Protein AF-A0A525C7F1-F1 (afdb_monomer_lite)

Foldseek 3Di:
DPPLVLLCVLCVVDQLLVLLVVLVDDPVCSVVSSVLCVVLSVDPLSCLLVCDDDPVDHSLRSSVSSCVSSVPDCVPVVVVNVVSVVVSVCVVPDDFDWDFDDPVDDDDPDDPVVVVVCRVVRTHTQDQDPDVDDRDRDDDD

Structure (mmCIF, N/CA/C/O backbone):
data_AF-A0A525C7F1-F1
#
_entry.id   AF-A0A525C7F1-F1
#
loop_
_atom_site.group_PDB
_atom_site.id
_atom_site.type_symbol
_atom_site.label_atom_id
_atom_site.label_alt_id
_atom_site.label_comp_id
_atom_site.label_asym_id
_atom_site.label_entity_id
_atom_site.label_seq_id
_atom_site.pdbx_PDB_ins_code
_atom_site.Cartn_x
_atom_site.Cartn_y
_atom_site.Cartn_z
_atom_site.occupancy
_atom_site.B_iso_or_equiv
_atom_site.auth_seq_id
_atom_site.auth_comp_id
_atom_site.auth_asym_id
_atom_site.auth_atom_id
_atom_site.pdbx_PDB_model_num
ATOM 1 N N . MET A 1 1 ? 6.050 -11.111 16.959 1.00 49.12 1 MET A N 1
ATOM 2 C CA . MET A 1 1 ? 4.740 -11.299 16.299 1.00 49.12 1 MET A CA 1
ATOM 3 C C . MET A 1 1 ? 4.661 -10.332 15.144 1.0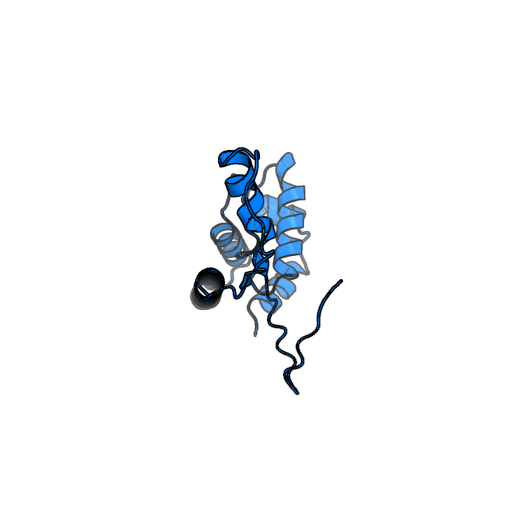0 49.12 1 MET A C 1
ATOM 5 O O . MET A 1 1 ? 5.145 -9.213 15.291 1.00 49.12 1 MET A O 1
ATOM 9 N N . LYS A 1 2 ? 4.109 -10.751 14.005 1.00 71.81 2 LYS A N 1
ATOM 10 C CA . LYS A 1 2 ? 3.871 -9.822 12.896 1.00 71.81 2 LYS A CA 1
ATOM 11 C C . LYS A 1 2 ? 2.671 -8.942 13.259 1.00 71.81 2 LYS A C 1
ATOM 13 O O . LYS A 1 2 ? 1.683 -9.438 13.790 1.00 71.81 2 LYS A O 1
ATOM 18 N N . LEU A 1 3 ? 2.747 -7.639 12.978 1.00 76.00 3 LEU A N 1
ATOM 19 C CA . LEU A 1 3 ? 1.672 -6.672 13.259 1.00 76.00 3 LEU A CA 1
ATOM 20 C C . LEU A 1 3 ? 0.316 -7.126 12.677 1.00 76.00 3 LEU A C 1
ATOM 22 O O . LEU A 1 3 ? -0.726 -6.909 13.286 1.00 76.00 3 LEU A O 1
ATOM 26 N N . GLN A 1 4 ? 0.336 -7.825 11.539 1.00 78.00 4 GLN A N 1
ATOM 27 C CA . GLN A 1 4 ? -0.845 -8.424 10.911 1.00 78.00 4 GLN A CA 1
ATOM 28 C C . GLN A 1 4 ? -1.562 -9.436 11.812 1.00 78.00 4 GLN A C 1
ATOM 30 O O . GLN A 1 4 ? -2.777 -9.363 11.943 1.00 78.00 4 GLN A O 1
ATOM 35 N N . GLU A 1 5 ? -0.829 -10.330 12.480 1.00 78.00 5 GLU A N 1
ATOM 36 C CA . GLU A 1 5 ? -1.405 -11.360 13.360 1.00 78.00 5 GLU A CA 1
ATOM 37 C C . GLU A 1 5 ? -2.109 -10.715 14.562 1.00 78.00 5 GLU A C 1
ATOM 39 O O . GLU A 1 5 ? -3.188 -11.137 14.974 1.00 78.00 5 GLU A O 1
ATOM 44 N N . GLN A 1 6 ? -1.523 -9.644 15.112 1.00 77.38 6 GLN A N 1
ATOM 45 C CA . GLN A 1 6 ? -2.136 -8.879 16.201 1.00 77.38 6 GLN A CA 1
ATOM 46 C C . GLN A 1 6 ? -3.422 -8.175 15.750 1.00 77.38 6 GLN A C 1
ATOM 48 O O . GLN A 1 6 ? -4.397 -8.127 16.504 1.00 77.38 6 GLN A O 1
ATOM 53 N N . ILE A 1 7 ? -3.427 -7.624 14.533 1.00 81.12 7 ILE A N 1
ATOM 54 C CA . ILE A 1 7 ? -4.617 -7.012 13.941 1.00 81.12 7 ILE A CA 1
ATOM 55 C C . ILE A 1 7 ? -5.684 -8.093 13.725 1.00 81.12 7 ILE A C 1
ATOM 57 O O . ILE A 1 7 ? -6.821 -7.901 14.138 1.00 81.12 7 ILE A O 1
ATOM 61 N N . GLU A 1 8 ? -5.327 -9.251 13.170 1.00 82.06 8 GLU A N 1
ATOM 62 C CA . GLU A 1 8 ? -6.263 -10.346 12.887 1.00 82.06 8 GLU A CA 1
ATOM 63 C C . GLU A 1 8 ? -6.950 -10.861 14.152 1.00 82.06 8 GLU A C 1
ATOM 65 O O . GLU A 1 8 ? -8.178 -10.947 14.202 1.00 82.06 8 GLU A O 1
ATOM 70 N N . LEU A 1 9 ? -6.172 -11.100 15.211 1.00 80.38 9 LEU A N 1
ATOM 71 C CA . LEU A 1 9 ? -6.688 -11.534 16.510 1.00 80.38 9 LEU A CA 1
ATOM 72 C C . LEU A 1 9 ? -7.673 -10.524 17.109 1.00 80.38 9 LEU A C 1
ATOM 74 O O . LEU A 1 9 ? -8.694 -10.913 17.672 1.00 80.38 9 LEU A O 1
ATOM 78 N N . LYS A 1 10 ? -7.398 -9.222 16.975 1.00 78.25 10 LYS A N 1
ATOM 79 C CA . LYS A 1 10 ? -8.294 -8.174 17.486 1.00 78.25 10 LYS A CA 1
ATOM 80 C C . LYS A 1 10 ? -9.527 -7.960 16.602 1.00 78.25 10 LYS A C 1
ATOM 82 O O . LYS A 1 10 ? -10.578 -7.576 17.113 1.00 78.25 10 LYS A O 1
ATOM 87 N N . LEU A 1 11 ? -9.425 -8.230 15.300 1.00 80.75 11 LEU A N 1
ATOM 88 C CA . LEU A 1 11 ? -10.536 -8.148 14.348 1.00 80.75 11 LEU A CA 1
ATOM 89 C C . LEU A 1 11 ? -11.477 -9.361 14.415 1.00 80.75 11 LEU A C 1
ATOM 91 O O . LEU A 1 11 ? -12.646 -9.223 14.066 1.00 80.75 11 LEU A O 1
ATOM 95 N N . ALA A 1 12 ? -11.016 -10.517 14.904 1.00 77.69 12 ALA A N 1
ATOM 96 C CA . ALA A 1 12 ? -11.783 -11.769 14.925 1.00 77.69 12 ALA A CA 1
ATOM 97 C C . ALA A 1 12 ? -13.140 -11.680 15.652 1.00 77.69 12 ALA A C 1
ATOM 99 O O . ALA A 1 12 ? -14.062 -12.437 15.351 1.00 77.69 12 ALA A O 1
ATOM 100 N N . HIS A 1 13 ? -13.281 -10.747 16.596 1.00 76.12 13 HIS A N 1
ATOM 101 C CA . HIS A 1 13 ? -14.478 -10.605 17.427 1.00 76.12 13 HIS A CA 1
ATOM 102 C C . HIS A 1 13 ? -15.428 -9.485 16.986 1.00 76.12 13 HIS A C 1
ATOM 104 O O . HIS A 1 13 ? -16.489 -9.330 17.587 1.00 76.12 13 HIS A O 1
ATOM 110 N N . THR A 1 14 ? -15.078 -8.700 15.960 1.00 79.44 14 THR A N 1
ATOM 111 C CA . THR A 1 14 ? -15.864 -7.523 15.557 1.00 79.44 14 THR A CA 1
ATOM 112 C C . THR A 1 14 ? -16.135 -7.539 14.051 1.00 79.44 14 THR A C 1
ATOM 114 O O . THR A 1 14 ? -15.201 -7.689 13.263 1.00 79.44 14 THR A O 1
ATOM 117 N N . PRO A 1 15 ? -17.386 -7.346 13.598 1.00 83.81 15 PRO A N 1
ATOM 118 C CA . PRO A 1 15 ? -17.674 -7.294 12.170 1.00 83.81 15 PRO A CA 1
ATOM 119 C C . PRO A 1 15 ? -17.019 -6.065 11.518 1.00 83.81 15 PRO A C 1
ATOM 121 O O . PRO A 1 15 ? -17.092 -4.941 12.019 1.00 83.81 15 PRO A O 1
ATOM 124 N N . LEU A 1 16 ? -16.413 -6.267 10.345 1.00 85.00 16 LEU A N 1
ATOM 125 C CA . LEU A 1 16 ? -15.624 -5.247 9.634 1.00 85.00 16 LEU A CA 1
ATOM 126 C C . LEU A 1 16 ? -16.421 -3.967 9.320 1.00 85.00 16 LEU A C 1
ATOM 128 O O . LEU A 1 16 ? -15.856 -2.876 9.234 1.00 85.00 16 LEU A O 1
ATOM 132 N N . THR A 1 17 ? -17.741 -4.079 9.170 1.00 83.38 17 THR A N 1
ATOM 133 C CA . THR A 1 17 ? -18.645 -2.943 8.946 1.00 83.38 17 THR A CA 1
ATOM 134 C C . THR A 1 17 ? -18.758 -2.019 10.152 1.00 83.38 17 THR A C 1
ATOM 136 O O . THR A 1 17 ? -18.902 -0.806 9.974 1.00 83.38 17 THR A O 1
ATOM 139 N N . ASP A 1 18 ? -18.670 -2.566 11.363 1.00 84.44 18 ASP A N 1
ATOM 140 C CA . ASP A 1 18 ? -18.756 -1.791 12.601 1.00 84.44 18 ASP A CA 1
ATOM 141 C C . ASP A 1 18 ? -17.431 -1.090 12.868 1.00 84.44 18 ASP A C 1
ATOM 143 O O . ASP A 1 18 ? -17.402 0.073 13.255 1.00 84.44 18 ASP A O 1
ATOM 147 N N . ILE A 1 19 ? -16.325 -1.741 12.517 1.00 85.88 19 ILE A N 1
ATOM 148 C CA . ILE A 1 19 ? -14.989 -1.142 12.529 1.00 85.88 19 ILE A CA 1
ATOM 149 C C . ILE A 1 19 ? -14.914 0.012 11.536 1.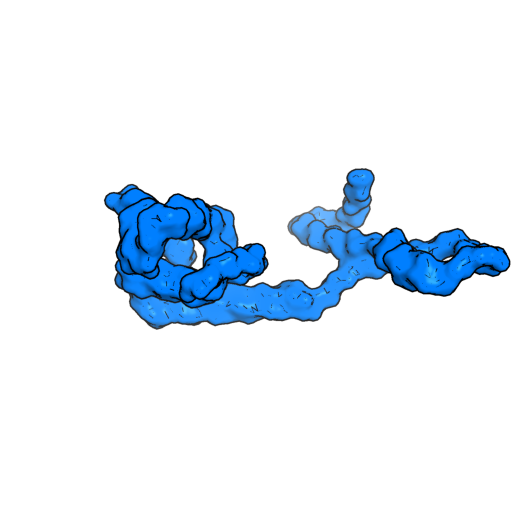00 85.88 19 ILE A C 1
ATOM 151 O O . ILE A 1 19 ? -14.469 1.101 11.891 1.00 85.88 19 ILE A O 1
ATOM 155 N N . ALA A 1 20 ? -15.445 -0.164 10.324 1.00 85.94 20 ALA A N 1
ATOM 156 C CA . ALA A 1 20 ? -15.574 0.931 9.370 1.00 85.94 20 ALA A CA 1
ATOM 157 C C . ALA A 1 20 ? -16.437 2.083 9.926 1.00 85.94 20 ALA A C 1
ATOM 159 O O . ALA A 1 20 ? -16.114 3.257 9.727 1.00 85.94 20 ALA A O 1
ATOM 160 N N . ALA A 1 21 ? -17.514 1.785 10.656 1.00 86.31 21 ALA A N 1
ATOM 161 C CA . ALA A 1 21 ? -18.311 2.816 11.316 1.00 86.31 21 ALA A CA 1
ATOM 162 C C . ALA A 1 21 ? -17.519 3.544 12.419 1.00 86.31 21 ALA A C 1
ATOM 164 O O . ALA A 1 21 ? -17.578 4.772 12.478 1.00 86.31 21 ALA A O 1
ATOM 165 N N . MET A 1 22 ? -16.736 2.822 13.227 1.00 86.25 22 MET A N 1
ATOM 166 C CA . MET A 1 22 ? -15.865 3.382 14.270 1.00 86.25 22 MET A CA 1
ATOM 167 C C . MET A 1 22 ? -14.717 4.224 13.697 1.00 86.25 22 MET A C 1
ATOM 169 O O . MET A 1 22 ? -14.379 5.263 14.253 1.00 86.25 22 MET A O 1
ATOM 173 N N . MET A 1 23 ? -14.192 3.865 12.522 1.00 85.50 23 MET A N 1
ATOM 174 C CA . MET A 1 23 ? -13.274 4.708 11.740 1.00 85.50 23 MET A CA 1
ATOM 175 C C . MET A 1 23 ? -13.968 5.951 11.142 1.00 85.50 23 MET A C 1
ATOM 177 O O . MET A 1 23 ? -13.351 6.753 10.437 1.00 85.50 23 MET A O 1
ATOM 181 N N . GLY A 1 24 ? -15.271 6.125 11.380 1.00 87.00 24 GLY A N 1
ATOM 182 C CA . GLY A 1 24 ? -16.073 7.278 10.986 1.00 87.00 24 GLY A CA 1
ATOM 183 C C . GLY A 1 24 ? -16.553 7.249 9.535 1.00 87.00 24 GLY A C 1
ATOM 184 O O . GLY A 1 24 ? -16.782 8.314 8.957 1.00 87.00 24 GLY A O 1
ATOM 185 N N . TYR A 1 25 ? -16.635 6.083 8.890 1.00 87.69 25 TYR A N 1
ATOM 186 C CA . TYR A 1 25 ? -17.237 5.987 7.561 1.00 87.69 25 TYR A CA 1
ATOM 187 C C . TYR A 1 25 ? -18.769 6.076 7.649 1.00 87.69 25 TYR A C 1
ATOM 189 O O . TYR A 1 25 ? -19.432 5.361 8.412 1.00 87.69 25 TYR A O 1
ATOM 197 N N . GLY A 1 26 ? -19.348 6.958 6.829 1.00 84.19 26 GLY A N 1
ATOM 198 C CA . GLY A 1 26 ? -20.799 7.073 6.669 1.00 84.19 26 GLY A CA 1
ATOM 199 C C . GLY A 1 26 ? -21.407 5.818 6.034 1.00 84.19 26 GLY A C 1
ATOM 200 O O . GLY A 1 26 ? -20.692 5.020 5.429 1.00 84.19 26 GLY A O 1
ATOM 201 N N . LYS A 1 27 ? -22.734 5.644 6.135 1.00 82.69 27 LYS A N 1
ATOM 202 C CA . LYS A 1 27 ? -23.450 4.432 5.672 1.00 82.69 27 LYS A CA 1
ATOM 203 C C . LYS A 1 27 ? -23.045 3.977 4.259 1.00 82.69 27 LYS A C 1
ATOM 205 O O . LYS A 1 27 ? -22.784 2.795 4.066 1.00 82.69 27 LYS A O 1
ATOM 210 N N . ASN A 1 28 ? -22.898 4.913 3.321 1.00 82.69 28 ASN A N 1
ATOM 211 C CA . ASN A 1 28 ? -22.566 4.621 1.920 1.00 82.69 28 ASN A CA 1
ATOM 212 C C . ASN A 1 28 ? -21.096 4.200 1.707 1.00 82.69 28 ASN A C 1
ATOM 214 O O . ASN A 1 28 ? -20.781 3.559 0.711 1.00 82.69 28 ASN A O 1
ATOM 218 N N . GLY A 1 29 ? -20.191 4.550 2.629 1.00 81.50 29 GLY A N 1
ATOM 219 C CA . GLY A 1 29 ? -18.757 4.244 2.541 1.00 81.50 29 GLY A CA 1
ATOM 220 C C . GLY A 1 29 ? -18.326 3.000 3.323 1.00 81.50 29 GLY A C 1
ATOM 221 O O . GLY A 1 29 ? -17.242 2.475 3.080 1.00 81.50 29 GLY A O 1
ATOM 222 N N . ARG A 1 30 ? -19.166 2.494 4.238 1.00 85.81 30 ARG A N 1
ATOM 223 C CA . ARG A 1 30 ? -18.812 1.380 5.141 1.00 85.81 30 ARG A CA 1
ATOM 224 C C . ARG A 1 30 ? -18.463 0.093 4.411 1.00 85.81 30 ARG A C 1
ATOM 226 O O . ARG A 1 30 ? -17.506 -0.564 4.793 1.00 85.81 30 ARG A O 1
ATOM 233 N N . HIS A 1 31 ? -19.201 -0.250 3.358 1.00 85.25 31 HIS A N 1
ATOM 234 C CA . HIS A 1 31 ? -18.933 -1.467 2.592 1.00 85.25 31 HIS A CA 1
ATOM 235 C C . HIS A 1 31 ? -17.563 -1.405 1.901 1.00 85.25 31 HIS A C 1
ATOM 237 O O . HIS A 1 31 ? -16.778 -2.345 1.975 1.00 85.25 31 HIS A O 1
ATOM 243 N N . LYS A 1 32 ? -17.240 -0.264 1.278 1.00 85.25 32 LYS A N 1
ATOM 244 C CA . LYS A 1 32 ? -15.945 -0.051 0.618 1.00 85.25 32 LYS A CA 1
ATOM 245 C C . LYS A 1 32 ? -14.792 -0.063 1.624 1.00 85.25 32 LYS A C 1
ATOM 247 O O . LYS A 1 32 ? -13.762 -0.677 1.367 1.00 85.25 32 LYS A O 1
ATOM 252 N N . ALA A 1 33 ? -14.982 0.569 2.781 1.00 85.00 33 ALA A N 1
ATOM 253 C CA . ALA A 1 33 ? -14.009 0.536 3.863 1.00 85.00 33 ALA A CA 1
ATOM 254 C C . ALA A 1 33 ? -13.816 -0.884 4.421 1.00 85.00 33 ALA A C 1
ATOM 256 O O . ALA A 1 33 ? -12.679 -1.293 4.606 1.00 85.00 33 ALA A O 1
ATOM 257 N N . ALA A 1 34 ? -14.885 -1.663 4.612 1.00 86.31 34 ALA A N 1
ATOM 258 C CA . ALA A 1 34 ? -14.796 -3.047 5.082 1.00 86.31 34 ALA A CA 1
ATOM 259 C C . ALA A 1 34 ? -14.021 -3.950 4.106 1.00 86.31 34 ALA A C 1
ATOM 261 O O . ALA A 1 34 ? -13.169 -4.721 4.541 1.00 86.31 34 ALA A O 1
ATOM 262 N N . LEU A 1 35 ? -14.254 -3.803 2.795 1.00 86.62 35 LEU A N 1
ATOM 263 C CA . LEU A 1 35 ? -13.455 -4.480 1.767 1.00 86.62 35 LEU A CA 1
ATOM 264 C C . LEU A 1 35 ? -11.977 -4.090 1.861 1.00 86.62 35 LEU A C 1
ATOM 266 O O . LEU A 1 35 ? -11.112 -4.956 1.856 1.00 86.62 35 LEU A O 1
ATOM 270 N N . ARG A 1 36 ? -11.688 -2.798 2.044 1.00 84.94 36 ARG A N 1
ATOM 271 C CA . ARG A 1 36 ? -10.315 -2.307 2.215 1.00 84.94 36 ARG A CA 1
ATOM 272 C C . ARG A 1 36 ? -9.634 -2.883 3.461 1.00 84.94 36 ARG A C 1
ATOM 274 O O . ARG A 1 36 ? -8.443 -3.166 3.400 1.00 84.94 36 ARG A O 1
ATOM 281 N N . ILE A 1 37 ? -10.360 -3.075 4.568 1.00 86.25 37 ILE A N 1
ATOM 282 C CA . ILE A 1 37 ? -9.827 -3.767 5.757 1.00 86.25 37 ILE A CA 1
ATOM 283 C C . ILE A 1 37 ? -9.517 -5.227 5.408 1.00 86.25 37 ILE A C 1
ATOM 285 O O . ILE A 1 37 ? -8.434 -5.706 5.720 1.00 86.25 37 ILE A O 1
ATOM 289 N N . ALA A 1 38 ? -10.427 -5.925 4.722 1.00 84.88 38 ALA A N 1
ATOM 290 C CA . ALA A 1 38 ? -10.207 -7.313 4.315 1.00 84.88 38 ALA A CA 1
ATOM 291 C C . ALA A 1 38 ? -8.998 -7.469 3.372 1.00 84.88 38 ALA A C 1
ATOM 293 O O . ALA A 1 38 ? -8.237 -8.425 3.502 1.00 84.88 38 ALA A O 1
ATOM 294 N N . ASP A 1 39 ? -8.793 -6.522 2.456 1.00 82.94 39 ASP A N 1
ATOM 295 C CA . ASP A 1 39 ? -7.636 -6.508 1.558 1.00 82.94 39 ASP A CA 1
ATOM 296 C C . ASP A 1 39 ? -6.333 -6.208 2.310 1.00 82.94 39 ASP A C 1
ATOM 298 O O . ASP A 1 39 ? -5.310 -6.836 2.041 1.00 82.94 39 ASP A O 1
ATOM 302 N N . LEU A 1 40 ? -6.377 -5.306 3.298 1.00 83.44 40 LEU A N 1
ATOM 303 C CA . LEU A 1 40 ? -5.239 -4.990 4.166 1.00 83.44 40 LEU A CA 1
ATOM 304 C C . LEU A 1 40 ? -4.738 -6.237 4.905 1.00 83.44 40 LEU A C 1
ATOM 306 O O . LEU A 1 40 ? -3.529 -6.453 4.961 1.00 83.44 40 LEU A O 1
ATOM 310 N N . MET A 1 41 ? -5.655 -7.080 5.390 1.00 79.56 41 MET A N 1
ATOM 311 C CA . MET A 1 41 ? -5.323 -8.338 6.075 1.00 79.56 41 MET A CA 1
ATOM 312 C C . MET A 1 41 ? -4.649 -9.370 5.171 1.00 79.56 41 MET A C 1
ATOM 314 O O . MET A 1 41 ? -3.838 -10.157 5.641 1.00 79.56 41 MET A O 1
ATOM 318 N N . LYS A 1 42 ? -4.968 -9.369 3.874 1.00 79.88 42 LYS A N 1
ATOM 319 C CA . LYS A 1 42 ? -4.387 -10.305 2.900 1.00 79.88 42 LYS A CA 1
ATOM 320 C C . LYS A 1 42 ? -3.037 -9.848 2.354 1.00 79.88 42 LYS A C 1
ATOM 322 O O . LYS A 1 42 ? -2.349 -10.631 1.710 1.00 79.88 42 LYS A O 1
ATOM 327 N N . SER A 1 43 ? -2.698 -8.575 2.533 1.00 79.25 43 SER A N 1
ATOM 328 C CA . SER A 1 43 ? -1.511 -7.970 1.936 1.00 79.25 43 SER A CA 1
ATOM 329 C C . SER A 1 43 ? -0.350 -7.887 2.923 1.00 79.25 43 SER A C 1
ATOM 331 O O . SER A 1 43 ? -0.511 -7.333 4.012 1.00 79.25 43 SER A O 1
ATOM 333 N N . ASP A 1 44 ? 0.832 -8.337 2.498 1.00 75.94 44 ASP A N 1
ATOM 334 C CA . ASP A 1 44 ? 2.084 -8.241 3.269 1.00 75.94 44 ASP A CA 1
ATOM 335 C C . ASP A 1 44 ? 2.466 -6.791 3.611 1.00 75.94 44 ASP A C 1
ATOM 337 O O . ASP A 1 44 ? 2.985 -6.509 4.687 1.00 75.94 44 ASP A O 1
ATOM 341 N N . ASP A 1 45 ? 2.107 -5.851 2.734 1.00 78.31 45 ASP A N 1
ATOM 342 C CA . ASP A 1 45 ? 2.442 -4.429 2.860 1.00 78.31 45 ASP A CA 1
ATOM 343 C C . ASP A 1 45 ? 1.333 -3.605 3.566 1.00 78.31 45 ASP A C 1
ATOM 345 O O . ASP A 1 45 ? 1.265 -2.385 3.391 1.00 78.31 45 ASP A O 1
ATOM 349 N N . LEU A 1 46 ? 0.406 -4.242 4.304 1.00 80.12 46 LEU A N 1
ATOM 350 C CA . LEU A 1 46 ? -0.746 -3.597 4.979 1.00 80.12 46 LEU A CA 1
ATOM 351 C C . LEU A 1 46 ? -1.571 -2.671 4.059 1.00 80.12 46 LEU A C 1
ATOM 353 O O . LEU A 1 46 ? -2.079 -1.625 4.467 1.00 80.12 46 LEU A O 1
ATOM 357 N N . GLY A 1 47 ? -1.672 -3.014 2.778 1.00 76.19 47 GLY A N 1
ATOM 358 C CA . GLY A 1 47 ? -2.394 -2.240 1.774 1.00 76.19 47 GLY A CA 1
ATOM 359 C C . GLY A 1 47 ? -1.735 -0.903 1.415 1.00 76.19 47 GLY A C 1
ATOM 360 O O . GLY A 1 47 ? -2.265 -0.195 0.557 1.00 76.19 47 GLY A O 1
ATOM 361 N N . ILE A 1 48 ? -0.575 -0.564 1.994 1.00 81.75 48 ILE A N 1
ATOM 362 C CA . ILE A 1 48 ? 0.140 0.704 1.770 1.00 81.75 48 ILE A CA 1
ATOM 363 C C . ILE A 1 48 ? 0.607 0.810 0.312 1.00 81.75 48 ILE A C 1
ATOM 365 O O . ILE A 1 48 ? 0.486 1.865 -0.310 1.00 81.75 48 ILE A O 1
ATOM 369 N N . GLY A 1 49 ? 1.081 -0.301 -0.259 1.00 72.56 49 GLY A N 1
ATOM 370 C CA . GLY A 1 49 ? 1.558 -0.376 -1.643 1.00 72.56 49 GLY A CA 1
ATOM 371 C C . GLY A 1 49 ? 0.460 -0.442 -2.711 1.00 72.56 49 GLY A C 1
ATOM 372 O O . GLY A 1 49 ? 0.765 -0.324 -3.893 1.00 72.56 49 GLY A O 1
ATOM 373 N N . SER A 1 50 ? -0.813 -0.606 -2.328 1.00 70.81 50 SER A N 1
ATOM 374 C CA . SER A 1 50 ? -1.916 -0.847 -3.277 1.00 70.81 50 SER A CA 1
ATOM 375 C C . SER A 1 50 ? -2.258 0.355 -4.168 1.00 70.81 50 SER A C 1
ATOM 377 O O . SER A 1 50 ? -2.997 0.211 -5.138 1.00 70.81 50 SER A O 1
ATOM 379 N N . GLY A 1 51 ? -1.781 1.559 -3.825 1.00 65.31 51 GLY A N 1
ATOM 380 C CA . GLY A 1 51 ? -2.198 2.804 -4.483 1.00 65.31 51 GLY A CA 1
ATOM 381 C C . GLY A 1 51 ? -3.677 3.148 -4.262 1.00 65.31 51 GLY A C 1
ATOM 382 O O . GLY A 1 51 ? -4.181 4.099 -4.856 1.00 65.31 51 GLY A O 1
ATOM 383 N N . SER A 1 52 ? -4.379 2.392 -3.407 1.00 66.75 52 SER A N 1
ATOM 384 C CA . SER A 1 52 ? -5.787 2.608 -3.098 1.00 66.75 52 SER A CA 1
ATOM 385 C C . SER A 1 52 ? -5.952 3.894 -2.295 1.00 66.75 52 SER A C 1
ATOM 387 O O . SER A 1 52 ? -5.479 4.017 -1.159 1.00 66.75 52 SER A O 1
ATOM 389 N N . TYR A 1 53 ? -6.622 4.861 -2.916 1.00 64.19 53 TYR A N 1
ATOM 390 C CA . TYR A 1 53 ? -6.948 6.148 -2.326 1.00 64.19 53 TYR A CA 1
ATOM 391 C C . TYR A 1 53 ? -8.433 6.195 -1.970 1.00 64.19 53 TYR A C 1
ATOM 393 O O . TYR A 1 53 ? -9.303 5.871 -2.784 1.00 64.19 53 TYR A O 1
ATOM 401 N N . ASP A 1 54 ? -8.716 6.619 -0.743 1.00 73.00 54 ASP A N 1
ATOM 402 C CA . ASP A 1 54 ? -10.045 7.055 -0.346 1.00 73.00 54 ASP A CA 1
ATOM 403 C C . ASP A 1 54 ? -9.984 8.559 -0.083 1.00 73.00 54 ASP A C 1
ATOM 405 O O . ASP A 1 54 ? -8.993 9.050 0.456 1.00 73.00 54 ASP A O 1
ATOM 409 N N . PHE A 1 55 ? -11.053 9.281 -0.415 1.00 76.69 55 PHE A N 1
ATOM 410 C CA . PHE A 1 55 ? -11.172 10.719 -0.161 1.00 76.69 55 PHE A CA 1
ATOM 411 C C . PHE A 1 55 ? -11.074 11.063 1.334 1.00 76.69 55 PHE A C 1
ATOM 413 O O . PHE A 1 55 ? -10.910 12.230 1.679 1.00 76.69 55 PHE A O 1
ATOM 420 N N . LYS A 1 56 ? -11.183 10.061 2.220 1.00 81.25 56 LYS A N 1
ATOM 421 C CA . LYS A 1 56 ? -11.048 10.220 3.671 1.00 81.25 56 LYS A CA 1
ATOM 422 C C . LYS A 1 56 ? -9.634 9.980 4.209 1.00 81.25 56 LYS A C 1
ATOM 424 O O . LYS A 1 56 ? -9.172 10.758 5.034 1.00 81.25 56 LYS A O 1
ATOM 429 N N . TYR A 1 57 ? -8.988 8.889 3.796 1.00 82.50 57 TYR A N 1
ATOM 430 C CA . TYR A 1 57 ? -7.684 8.470 4.318 1.00 82.50 57 TYR A CA 1
ATOM 431 C C . TYR A 1 57 ? -6.800 7.933 3.193 1.00 82.50 57 TYR A C 1
ATOM 433 O O . TYR A 1 57 ? -7.204 7.030 2.438 1.00 82.50 57 TYR A O 1
ATOM 441 N N . SER A 1 58 ? -5.555 8.411 3.154 1.00 84.50 58 SER A N 1
ATOM 442 C CA . SER A 1 58 ? -4.482 7.770 2.393 1.00 84.50 58 SER A CA 1
ATOM 443 C C . SER A 1 58 ? -4.238 6.337 2.886 1.00 84.50 58 SER A C 1
ATOM 445 O O . SER A 1 58 ? -4.724 5.931 3.941 1.00 84.50 58 SER A O 1
ATOM 447 N N . ALA A 1 59 ? -3.506 5.528 2.116 1.00 83.69 59 ALA A N 1
ATOM 448 C CA . ALA A 1 59 ? -3.229 4.138 2.491 1.00 83.69 59 ALA A CA 1
ATOM 449 C C . ALA A 1 59 ? -2.485 4.013 3.832 1.00 83.69 59 ALA A C 1
ATOM 451 O O . ALA A 1 59 ? -2.813 3.142 4.633 1.00 83.69 59 ALA A O 1
ATOM 452 N N . VAL A 1 60 ? -1.556 4.933 4.108 1.00 85.62 60 VAL A N 1
ATOM 453 C CA . VAL A 1 60 ? -0.809 4.976 5.374 1.00 85.62 60 VAL A CA 1
ATOM 454 C C . VAL A 1 60 ? -1.715 5.404 6.527 1.00 85.62 60 VAL A C 1
ATOM 456 O O . VAL A 1 60 ? -1.799 4.708 7.534 1.00 85.62 60 VAL A O 1
ATOM 459 N N . GLU A 1 61 ? -2.452 6.505 6.361 1.00 87.00 61 GLU A N 1
ATOM 460 C CA . GLU A 1 61 ? -3.359 7.011 7.402 1.00 87.00 61 GLU A CA 1
ATOM 461 C C . GLU A 1 61 ? -4.449 5.996 7.746 1.00 87.00 61 GLU A C 1
ATOM 463 O O . GLU A 1 61 ? -4.848 5.882 8.901 1.00 87.00 61 GLU A O 1
ATOM 468 N N . PHE A 1 62 ? -4.919 5.235 6.758 1.00 88.00 62 PHE A N 1
ATOM 469 C CA . PHE A 1 62 ? -5.894 4.177 6.974 1.00 88.00 62 PHE A CA 1
ATOM 470 C C . PHE A 1 62 ? -5.348 3.084 7.902 1.00 88.00 62 PHE A C 1
ATOM 472 O O . PHE A 1 62 ? -6.025 2.714 8.862 1.00 88.00 62 PHE A O 1
ATOM 479 N N . ALA A 1 63 ? -4.122 2.611 7.654 1.00 87.25 63 ALA A N 1
ATOM 480 C CA . ALA A 1 63 ? -3.459 1.622 8.500 1.00 87.25 63 ALA A CA 1
ATOM 481 C C . ALA A 1 63 ? -3.191 2.172 9.913 1.00 87.25 63 ALA A C 1
ATOM 483 O O . ALA A 1 63 ? -3.473 1.498 10.901 1.00 87.25 63 ALA A O 1
ATOM 484 N N . GLU A 1 64 ? -2.732 3.421 10.031 1.00 88.56 64 GLU A N 1
ATOM 485 C CA . GLU A 1 64 ? -2.521 4.063 11.334 1.00 88.56 64 GLU A CA 1
ATOM 486 C C . GLU A 1 64 ? -3.816 4.196 12.141 1.00 88.56 64 GLU A C 1
ATOM 488 O O . GLU A 1 64 ? -3.827 3.922 13.340 1.00 88.56 64 GLU A O 1
ATOM 493 N N . GLN A 1 65 ? -4.910 4.629 11.509 1.00 88.56 65 GLN A N 1
ATOM 494 C CA . GLN A 1 65 ? -6.202 4.775 12.182 1.00 88.56 65 GLN A CA 1
ATOM 495 C C . GLN A 1 65 ? -6.773 3.426 12.612 1.00 88.56 65 GLN A C 1
ATOM 497 O O . GLN A 1 65 ? -7.349 3.331 13.694 1.00 88.56 65 GLN A O 1
ATOM 502 N N . LEU A 1 66 ? -6.570 2.378 11.811 1.00 87.88 66 LEU A N 1
ATOM 503 C CA . LEU A 1 66 ? -6.945 1.022 12.193 1.00 87.88 66 LEU A CA 1
ATOM 504 C C . LEU A 1 66 ? -6.155 0.562 13.430 1.00 87.88 66 LEU A C 1
ATOM 506 O O . LEU A 1 66 ? -6.757 0.116 14.402 1.00 87.88 66 LEU A O 1
ATOM 510 N N . CYS A 1 67 ? -4.832 0.746 13.451 1.00 87.56 67 CYS A N 1
ATOM 511 C CA . CYS A 1 67 ? -4.001 0.399 14.609 1.00 87.56 67 CYS A CA 1
ATOM 512 C C . CYS A 1 67 ? -4.382 1.189 15.872 1.00 87.56 67 CYS A C 1
ATOM 514 O O . CYS A 1 67 ? -4.453 0.612 16.959 1.00 87.56 67 CYS A O 1
ATOM 516 N N . LYS A 1 68 ? -4.682 2.489 15.729 1.00 87.38 68 LYS A N 1
ATOM 517 C CA . LYS A 1 68 ? -5.170 3.343 16.825 1.00 87.38 68 LYS A CA 1
ATOM 518 C C . LYS A 1 68 ? -6.499 2.839 17.378 1.00 87.38 68 LYS A C 1
ATOM 520 O O . LYS A 1 68 ? -6.646 2.723 18.591 1.00 87.38 68 LYS A O 1
ATOM 525 N N . LEU A 1 69 ? -7.443 2.499 16.500 1.00 88.06 69 LEU A N 1
ATOM 526 C CA . LEU A 1 69 ? -8.750 1.972 16.887 1.00 88.06 69 LEU A CA 1
ATOM 527 C C . LEU A 1 69 ? -8.634 0.628 17.619 1.00 88.06 69 LEU A C 1
ATOM 529 O O . LEU A 1 69 ? -9.345 0.388 18.589 1.00 88.06 69 LEU A O 1
ATOM 533 N N . LEU A 1 70 ? -7.704 -0.225 17.191 1.00 85.50 70 LEU A N 1
ATOM 534 C CA . LEU A 1 70 ? -7.425 -1.510 17.832 1.00 85.50 70 LEU A CA 1
ATOM 535 C C . LEU A 1 70 ? -6.589 -1.376 19.115 1.00 85.50 70 LEU A C 1
ATOM 537 O O . LEU A 1 70 ? -6.207 -2.394 19.694 1.00 85.50 70 LEU A O 1
ATOM 541 N N . ALA A 1 71 ? -6.288 -0.156 19.571 1.00 86.12 71 ALA A N 1
ATOM 542 C CA . ALA A 1 71 ? -5.449 0.112 20.738 1.00 86.12 71 ALA A CA 1
ATOM 543 C C . ALA A 1 71 ? -4.103 -0.638 20.679 1.00 86.12 71 ALA A C 1
ATOM 545 O O . ALA A 1 71 ? -3.661 -1.245 21.656 1.00 86.12 71 ALA A O 1
ATOM 546 N N . ILE A 1 72 ? -3.479 -0.672 19.498 1.00 85.31 72 ILE A N 1
ATOM 547 C CA . ILE A 1 72 ? -2.103 -1.150 19.334 1.00 85.31 72 ILE A CA 1
ATOM 548 C C . ILE A 1 72 ? -1.180 0.022 19.690 1.00 85.31 72 ILE A C 1
ATOM 550 O O . ILE A 1 72 ? -1.390 1.131 19.185 1.00 85.31 72 ILE A O 1
ATOM 554 N N . PRO A 1 73 ? -0.183 -0.166 20.569 1.00 84.88 73 PRO A N 1
ATOM 555 C CA . PRO A 1 73 ? 0.674 0.930 20.993 1.00 84.88 73 PRO A CA 1
ATOM 556 C C . PRO A 1 73 ? 1.482 1.482 19.814 1.00 84.88 73 PRO A C 1
ATOM 558 O O . PRO A 1 73 ? 1.990 0.744 18.967 1.00 84.88 73 PRO A O 1
ATOM 561 N N . ALA A 1 74 ? 1.629 2.809 19.777 1.00 84.56 74 ALA A N 1
ATOM 562 C CA . ALA A 1 74 ? 2.359 3.506 18.716 1.00 84.56 74 ALA A CA 1
ATOM 563 C C . ALA A 1 74 ? 3.818 3.061 18.594 1.00 84.56 74 ALA A C 1
ATOM 565 O O . ALA A 1 74 ? 4.369 3.077 17.499 1.00 84.56 74 ALA A O 1
ATOM 566 N N . THR A 1 75 ? 4.415 2.599 19.691 1.00 84.56 75 THR A N 1
ATOM 567 C CA . THR A 1 75 ? 5.763 2.025 19.720 1.00 84.56 75 THR A CA 1
ATOM 568 C C . THR A 1 75 ? 5.900 0.756 18.881 1.00 84.56 75 THR A C 1
ATOM 570 O O . THR A 1 75 ? 7.006 0.449 18.454 1.00 84.56 75 THR A O 1
ATOM 573 N N . GLU A 1 76 ? 4.806 0.030 18.629 1.00 83.31 76 GLU A N 1
ATOM 574 C CA . GLU A 1 76 ? 4.811 -1.205 17.838 1.00 83.31 76 GLU A CA 1
ATOM 575 C C . GLU A 1 76 ? 4.453 -0.948 16.369 1.00 83.31 76 GLU A C 1
ATOM 577 O O . GLU A 1 76 ? 5.165 -1.403 15.474 1.00 83.31 76 GLU A O 1
ATOM 582 N N . TYR A 1 77 ? 3.384 -0.191 16.091 1.00 85.19 77 TYR A N 1
ATOM 583 C CA . TYR A 1 77 ? 2.913 -0.047 14.708 1.00 85.19 77 TYR A CA 1
ATOM 584 C C . TYR A 1 77 ? 3.682 1.006 13.894 1.00 85.19 77 TYR A C 1
ATOM 586 O O . TYR A 1 77 ? 3.854 0.827 12.690 1.00 85.19 77 TYR A O 1
ATOM 594 N N . MET A 1 78 ? 4.160 2.094 14.513 1.00 86.62 78 MET A N 1
ATOM 595 C CA . MET A 1 78 ? 4.902 3.152 13.807 1.00 86.62 78 MET A CA 1
ATOM 596 C C . MET A 1 78 ? 6.172 2.635 13.115 1.00 86.62 78 MET A C 1
ATOM 598 O O . MET A 1 78 ? 6.312 2.877 11.914 1.00 86.62 78 MET A O 1
ATOM 602 N N . PRO A 1 79 ? 7.085 1.911 13.802 1.00 87.81 79 PRO A N 1
ATOM 603 C CA . PRO A 1 79 ? 8.298 1.417 13.154 1.00 87.81 79 PRO A CA 1
ATOM 604 C C . PRO A 1 79 ? 7.991 0.399 12.051 1.00 87.81 79 PRO A C 1
ATOM 606 O O . PRO A 1 79 ? 8.646 0.421 11.011 1.00 87.81 79 PRO A O 1
ATOM 609 N N . ALA A 1 80 ? 6.964 -0.440 12.227 1.00 86.12 80 ALA A N 1
ATOM 610 C CA . ALA A 1 80 ? 6.539 -1.398 11.207 1.00 86.12 80 ALA A CA 1
ATOM 611 C C . ALA A 1 80 ? 6.025 -0.698 9.934 1.00 86.12 80 ALA A C 1
ATOM 613 O O . ALA A 1 80 ? 6.437 -1.041 8.827 1.00 86.12 80 ALA A O 1
ATOM 614 N N . ILE A 1 81 ? 5.176 0.327 10.077 1.00 86.88 81 ILE A N 1
ATOM 615 C CA . ILE A 1 81 ? 4.680 1.121 8.942 1.00 86.88 81 ILE A CA 1
ATOM 616 C C . ILE A 1 81 ? 5.830 1.866 8.252 1.00 86.88 81 ILE A C 1
ATOM 618 O O . ILE A 1 81 ? 5.883 1.924 7.020 1.00 86.88 81 ILE A O 1
ATOM 622 N N . GLU A 1 82 ? 6.769 2.426 9.018 1.00 88.31 82 GLU A N 1
ATOM 623 C CA . GLU A 1 82 ? 7.923 3.126 8.451 1.00 88.31 82 GLU A CA 1
ATOM 624 C C . GLU A 1 82 ? 8.842 2.176 7.671 1.00 88.31 82 GLU A C 1
ATOM 626 O O . GLU A 1 82 ? 9.326 2.532 6.592 1.00 88.31 82 GLU A O 1
ATOM 631 N N . GLN A 1 83 ? 9.046 0.960 8.178 1.00 87.62 83 GLN A N 1
ATOM 632 C CA . GLN A 1 83 ? 9.807 -0.074 7.489 1.00 87.62 83 GLN A CA 1
ATOM 633 C C . GLN A 1 83 ? 9.151 -0.454 6.155 1.00 87.62 83 GLN A C 1
ATOM 635 O O . GLN A 1 83 ? 9.811 -0.373 5.119 1.00 87.62 83 GLN A O 1
ATOM 640 N N . ILE A 1 84 ? 7.847 -0.750 6.150 1.00 86.62 84 ILE A N 1
ATOM 641 C CA . ILE A 1 84 ? 7.097 -1.068 4.922 1.00 86.62 84 ILE A CA 1
ATOM 642 C C . ILE A 1 84 ? 7.198 0.086 3.916 1.00 86.62 84 ILE A C 1
ATOM 644 O O . ILE A 1 84 ? 7.436 -0.116 2.725 1.00 86.62 84 ILE A O 1
ATOM 648 N N . LYS A 1 85 ? 7.081 1.333 4.385 1.00 86.62 85 LYS A N 1
ATOM 649 C CA . LYS A 1 85 ? 7.223 2.517 3.530 1.00 86.62 85 LYS A CA 1
ATOM 650 C C . LYS A 1 85 ? 8.616 2.612 2.904 1.00 86.62 85 LYS A C 1
ATOM 652 O O . LYS A 1 85 ? 8.719 2.924 1.716 1.00 86.62 85 LYS A O 1
ATOM 657 N N . LYS A 1 86 ? 9.679 2.343 3.670 1.00 86.75 86 LYS A N 1
ATOM 658 C CA . LYS A 1 86 ? 11.057 2.306 3.151 1.00 86.75 86 LYS A CA 1
ATOM 659 C C . LYS A 1 86 ? 11.224 1.204 2.112 1.00 86.75 86 LYS A C 1
ATOM 661 O O . LYS A 1 86 ? 11.762 1.474 1.042 1.00 86.75 86 LYS A O 1
ATOM 666 N N . GLU A 1 87 ? 10.718 0.006 2.376 1.00 85.62 87 GLU A N 1
ATOM 667 C CA . GLU A 1 87 ? 10.783 -1.125 1.445 1.00 85.62 87 GLU A CA 1
ATOM 668 C C . GLU A 1 87 ? 10.045 -0.826 0.133 1.00 85.62 87 GLU A C 1
ATOM 670 O O . GLU A 1 87 ? 10.595 -1.028 -0.950 1.00 85.62 87 GLU A O 1
ATOM 675 N N . LEU A 1 88 ? 8.850 -0.232 0.199 1.00 84.75 88 LEU A N 1
ATOM 676 C CA . LEU A 1 88 ? 8.102 0.216 -0.979 1.00 84.75 88 LEU A CA 1
ATOM 677 C C . LEU A 1 88 ? 8.824 1.335 -1.744 1.00 84.75 88 LEU A C 1
ATOM 679 O O . LEU A 1 88 ? 8.829 1.357 -2.978 1.00 84.75 88 LEU A O 1
ATOM 683 N N . GLN A 1 89 ? 9.464 2.267 -1.039 1.00 84.88 89 GLN A N 1
ATOM 684 C CA . GLN A 1 89 ? 10.260 3.323 -1.661 1.00 84.88 89 GLN A CA 1
ATOM 685 C C . GLN A 1 89 ? 11.494 2.754 -2.371 1.00 84.88 89 GLN A C 1
ATOM 687 O O . GLN A 1 89 ? 11.809 3.178 -3.481 1.00 84.88 89 GLN A O 1
ATOM 692 N N . ILE A 1 90 ? 12.161 1.767 -1.773 1.00 83.81 90 ILE A N 1
ATOM 693 C CA . ILE A 1 90 ? 13.268 1.047 -2.404 1.00 83.81 90 ILE A CA 1
ATOM 694 C C . ILE A 1 90 ? 12.754 0.291 -3.632 1.00 83.81 90 ILE A C 1
ATOM 696 O O . ILE A 1 90 ? 13.306 0.461 -4.713 1.00 83.81 90 ILE A O 1
ATOM 700 N N . ARG A 1 91 ? 11.649 -0.45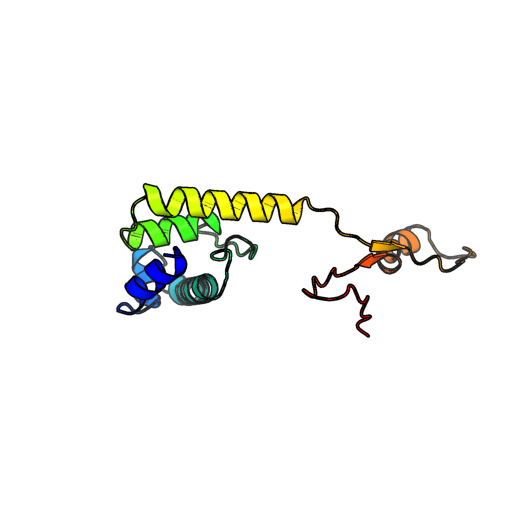6 -3.514 1.00 80.94 91 ARG A N 1
ATOM 701 C CA . ARG A 1 91 ? 11.047 -1.228 -4.616 1.00 80.94 91 ARG A CA 1
ATOM 702 C C . ARG A 1 91 ? 10.594 -0.336 -5.777 1.00 80.94 91 ARG A C 1
ATOM 704 O O . ARG A 1 91 ? 10.766 -0.697 -6.935 1.00 80.94 91 ARG A O 1
ATOM 711 N N . SER A 1 92 ? 10.035 0.838 -5.487 1.00 78.75 92 SER A N 1
ATOM 712 C CA . SER A 1 92 ? 9.607 1.799 -6.517 1.00 78.75 92 SER A CA 1
ATOM 713 C C . SER A 1 92 ? 10.775 2.487 -7.225 1.00 78.75 92 SER A C 1
ATOM 715 O O . SER A 1 92 ? 10.658 2.802 -8.408 1.00 78.75 92 SER A O 1
ATOM 717 N N . ARG A 1 93 ? 11.894 2.701 -6.520 1.00 79.56 93 ARG A N 1
ATOM 718 C CA . ARG A 1 93 ? 13.134 3.272 -7.069 1.00 79.56 93 ARG A CA 1
ATOM 719 C C . ARG A 1 93 ? 14.074 2.225 -7.656 1.00 79.56 93 ARG A C 1
ATOM 721 O O . ARG A 1 93 ? 15.037 2.598 -8.322 1.00 79.56 93 ARG A O 1
ATOM 728 N N . ALA A 1 94 ? 13.817 0.946 -7.400 1.00 78.00 94 ALA A N 1
ATOM 729 C CA . ALA A 1 94 ? 14.596 -0.143 -7.951 1.00 78.00 94 ALA A CA 1
ATOM 730 C C . ALA A 1 94 ? 14.554 -0.075 -9.478 1.00 78.00 94 ALA A C 1
ATOM 732 O O . ALA A 1 94 ? 13.509 0.170 -10.090 1.00 78.00 94 ALA A O 1
ATOM 733 N N . TYR A 1 95 ? 15.719 -0.284 -10.086 1.00 74.94 95 TYR A N 1
ATOM 734 C CA . TYR A 1 95 ? 15.833 -0.380 -11.529 1.00 74.94 95 TYR A CA 1
ATOM 735 C C . TYR A 1 95 ? 14.913 -1.498 -12.027 1.00 74.94 95 TYR A C 1
ATOM 737 O O . TYR A 1 95 ? 15.015 -2.639 -11.580 1.00 74.94 95 TYR A O 1
ATOM 745 N N . LYS A 1 96 ? 14.000 -1.155 -12.938 1.00 77.56 96 LYS A N 1
ATOM 746 C CA . LYS A 1 96 ? 13.137 -2.125 -13.610 1.00 77.56 96 LYS A CA 1
ATOM 747 C C . LYS A 1 96 ? 13.852 -2.553 -14.886 1.00 77.56 96 LYS A C 1
ATOM 749 O O . LYS A 1 96 ? 13.882 -1.748 -15.816 1.00 77.56 96 LYS A O 1
ATOM 754 N N . PRO A 1 97 ? 14.464 -3.745 -14.938 1.00 80.38 97 PRO A N 1
ATOM 755 C CA . PRO A 1 97 ? 15.167 -4.182 -16.132 1.00 80.38 97 PRO A CA 1
ATOM 756 C C . PRO A 1 97 ? 14.195 -4.345 -17.298 1.00 80.38 97 PRO A C 1
ATOM 758 O O . PRO A 1 97 ? 13.071 -4.828 -17.145 1.00 80.38 97 PRO A O 1
ATOM 761 N N . TRP A 1 98 ? 14.644 -3.942 -18.478 1.00 82.00 98 TRP A N 1
ATOM 762 C CA . TRP A 1 98 ? 13.901 -4.091 -19.719 1.00 82.00 98 TRP A CA 1
ATOM 763 C C . TRP A 1 98 ? 14.865 -4.402 -20.858 1.00 82.00 98 TRP A C 1
ATOM 765 O O . TRP A 1 98 ? 16.011 -3.951 -20.862 1.00 82.00 98 TRP A O 1
ATOM 775 N N . LEU A 1 99 ? 14.397 -5.190 -21.821 1.00 84.75 99 LEU A N 1
ATOM 776 C CA . LEU A 1 99 ? 15.114 -5.448 -23.063 1.00 84.75 99 LEU A CA 1
ATOM 777 C C . LEU A 1 99 ? 14.576 -4.527 -24.146 1.00 84.75 99 LEU A C 1
ATOM 779 O O . LEU A 1 99 ? 13.362 -4.410 -24.325 1.00 84.75 99 LEU A O 1
ATOM 783 N N . PHE A 1 100 ? 15.485 -3.899 -24.882 1.00 87.38 100 PHE A N 1
ATOM 784 C CA . PHE A 1 100 ? 15.131 -3.202 -26.106 1.00 87.38 100 PHE A CA 1
ATOM 785 C C . PHE A 1 100 ? 15.137 -4.186 -27.272 1.00 87.38 100 PHE A C 1
ATOM 787 O O . PHE A 1 100 ? 16.148 -4.840 -27.524 1.00 87.38 100 PHE A O 1
ATOM 794 N N . VAL A 1 101 ? 14.027 -4.272 -28.001 1.00 87.56 101 VAL A N 1
ATOM 795 C CA . VAL A 1 101 ? 13.957 -5.051 -29.239 1.00 87.56 101 VAL A CA 1
ATOM 796 C C . VAL A 1 101 ? 14.278 -4.134 -30.409 1.00 87.56 101 VAL A C 1
ATOM 798 O O . VAL A 1 101 ? 13.457 -3.303 -30.811 1.00 87.56 101 VAL A O 1
ATOM 801 N N . ASP A 1 102 ? 15.470 -4.308 -30.977 1.00 86.25 102 ASP A N 1
ATOM 802 C CA . ASP A 1 102 ? 15.770 -3.715 -32.271 1.00 86.25 102 ASP A CA 1
ATOM 803 C C . ASP A 1 102 ? 15.036 -4.497 -33.368 1.00 86.25 102 ASP A C 1
ATOM 805 O O . ASP A 1 102 ? 15.217 -5.700 -33.547 1.00 86.25 102 ASP A O 1
ATOM 809 N N . THR A 1 103 ? 14.154 -3.802 -34.078 1.00 82.94 103 THR A N 1
ATOM 810 C CA . THR A 1 103 ? 13.317 -4.372 -35.144 1.00 82.94 103 THR A CA 1
ATOM 811 C C . THR A 1 103 ? 13.896 -4.104 -36.531 1.00 82.94 103 THR A C 1
ATOM 813 O O . THR A 1 103 ? 13.265 -4.461 -37.524 1.00 82.94 103 THR A O 1
ATOM 816 N N . ASN A 1 104 ? 15.070 -3.455 -36.628 1.00 85.56 104 ASN A N 1
ATOM 817 C CA . ASN A 1 104 ? 15.659 -2.986 -37.888 1.00 85.56 104 ASN A CA 1
ATOM 818 C C . ASN A 1 104 ? 14.687 -2.141 -38.735 1.00 85.56 104 ASN A C 1
ATOM 820 O O . ASN A 1 104 ? 14.790 -2.076 -39.964 1.00 85.56 104 ASN A O 1
ATOM 824 N N . PHE A 1 105 ? 13.717 -1.492 -38.085 1.00 84.38 105 PHE A N 1
ATOM 825 C CA . PHE A 1 105 ? 12.690 -0.717 -38.762 1.00 84.38 105 PHE A CA 1
ATOM 826 C C . PHE A 1 105 ? 13.305 0.502 -39.460 1.00 84.38 105 PHE A C 1
ATOM 828 O O . PHE A 1 105 ? 13.900 1.372 -38.822 1.00 84.38 105 PHE A O 1
ATOM 835 N N . LYS A 1 106 ? 13.118 0.593 -40.780 1.00 87.31 106 LYS A N 1
ATOM 836 C CA . LYS A 1 106 ? 13.519 1.751 -41.587 1.00 87.31 106 LYS A CA 1
ATOM 837 C C . LYS A 1 106 ? 12.286 2.572 -41.950 1.00 87.31 106 LYS A C 1
ATOM 839 O O . LYS A 1 106 ? 11.373 2.073 -42.604 1.00 87.31 106 LYS A O 1
ATOM 844 N N . ARG A 1 107 ? 12.271 3.841 -41.536 1.00 85.94 107 ARG A N 1
ATOM 845 C CA . ARG A 1 107 ? 11.179 4.780 -41.828 1.00 85.94 107 ARG A CA 1
ATOM 846 C C . ARG A 1 107 ? 11.110 5.063 -43.331 1.00 85.94 107 ARG A C 1
ATOM 848 O O . ARG A 1 107 ? 12.110 5.465 -43.918 1.00 85.94 107 ARG A O 1
ATOM 855 N N . THR A 1 108 ? 9.924 4.926 -43.917 1.00 88.31 108 THR A N 1
ATOM 856 C CA . THR A 1 108 ? 9.660 5.253 -45.329 1.00 88.31 108 THR A CA 1
ATOM 857 C C . THR A 1 108 ? 8.672 6.407 -45.456 1.00 88.31 108 THR A C 1
ATOM 859 O O . THR A 1 108 ? 8.985 7.418 -46.074 1.0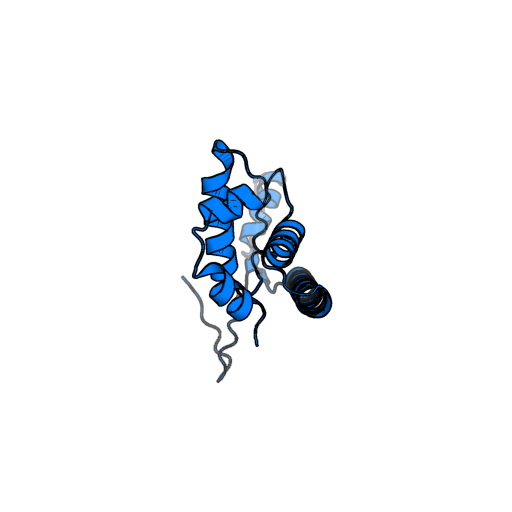0 88.31 108 THR A O 1
ATOM 862 N N . SER A 1 109 ? 7.509 6.300 -44.812 1.00 89.88 109 SER A N 1
ATOM 863 C CA . SER A 1 109 ? 6.429 7.299 -44.890 1.00 89.88 109 SER A CA 1
ATOM 864 C C . SER A 1 109 ? 5.675 7.506 -43.570 1.00 89.88 109 SER A C 1
ATOM 866 O O . SER A 1 109 ? 4.737 8.297 -43.509 1.00 89.88 109 SER A O 1
ATOM 868 N N . GLN A 1 110 ? 6.072 6.814 -42.496 1.00 89.75 110 GLN A N 1
ATOM 869 C CA . GLN A 1 110 ? 5.353 6.836 -41.223 1.00 89.75 110 GLN A CA 1
ATOM 870 C C . GLN A 1 110 ? 5.598 8.155 -40.465 1.00 89.75 110 GLN A C 1
ATOM 872 O O . GLN A 1 110 ? 6.755 8.578 -40.328 1.00 89.75 110 GLN A O 1
ATOM 877 N N . PRO A 1 111 ? 4.544 8.797 -39.923 1.00 90.88 111 PRO A N 1
ATOM 878 C CA . PRO A 1 111 ? 4.693 10.000 -39.115 1.00 90.88 111 PRO A CA 1
ATOM 879 C C . PRO A 1 111 ? 5.490 9.747 -37.829 1.00 90.88 111 PRO A C 1
ATOM 881 O O . PRO A 1 111 ? 5.284 8.754 -37.133 1.00 90.88 111 PRO A O 1
ATOM 884 N N . VAL A 1 112 ? 6.366 10.690 -37.469 1.00 88.12 112 VAL A N 1
ATOM 885 C CA . VAL A 1 112 ? 7.265 10.568 -36.303 1.00 88.12 112 VAL A CA 1
ATOM 886 C C . VAL A 1 112 ? 6.494 10.439 -34.987 1.00 88.12 112 VAL A C 1
ATOM 888 O O . VAL A 1 112 ? 6.879 9.649 -34.131 1.00 88.12 112 VAL A O 1
ATOM 891 N N . PHE A 1 113 ? 5.375 11.152 -34.837 1.00 90.62 113 PHE A N 1
ATOM 892 C CA . PHE A 1 113 ? 4.572 11.096 -33.612 1.00 90.62 113 PHE A CA 1
ATOM 893 C C . PHE A 1 113 ? 3.955 9.706 -33.375 1.00 90.62 113 PHE A C 1
ATOM 895 O O . PHE A 1 113 ? 3.840 9.279 -32.229 1.00 90.62 113 PHE A O 1
ATOM 902 N N . VAL A 1 114 ? 3.620 8.973 -34.446 1.00 88.00 114 VAL A N 1
ATOM 903 C CA . VAL A 1 114 ? 3.120 7.592 -34.352 1.00 88.00 114 VAL A CA 1
ATOM 904 C C . VAL A 1 114 ? 4.235 6.667 -33.870 1.00 88.00 114 VAL A C 1
ATOM 906 O O . VAL A 1 114 ? 4.019 5.847 -32.985 1.00 88.00 114 VAL A O 1
ATOM 909 N N . LEU A 1 115 ? 5.452 6.834 -34.394 1.00 86.62 115 LEU A N 1
ATOM 910 C CA . LEU A 1 115 ? 6.609 6.041 -33.971 1.00 86.62 115 LEU A CA 1
ATOM 911 C C . LEU A 1 115 ? 6.985 6.304 -32.505 1.00 86.62 115 LEU A C 1
ATOM 913 O O . LEU A 1 115 ? 7.278 5.357 -31.780 1.00 86.62 115 LEU A O 1
ATOM 917 N N . ALA A 1 116 ? 6.917 7.560 -32.054 1.00 86.12 116 ALA A N 1
ATOM 918 C CA . ALA A 1 116 ? 7.143 7.920 -30.654 1.00 86.12 116 ALA A CA 1
ATOM 919 C C . ALA A 1 116 ? 6.079 7.311 -29.722 1.00 86.12 116 ALA A C 1
ATOM 921 O O . ALA A 1 116 ? 6.406 6.802 -28.653 1.00 86.12 116 ALA A O 1
ATOM 922 N N . ALA A 1 117 ? 4.809 7.287 -30.142 1.00 87.62 117 ALA A N 1
ATOM 923 C CA . ALA A 1 117 ? 3.742 6.650 -29.369 1.00 87.62 117 ALA A CA 1
ATOM 924 C C . ALA A 1 117 ? 3.946 5.128 -29.219 1.00 87.62 117 ALA A C 1
ATOM 926 O O . ALA A 1 117 ? 3.627 4.560 -28.174 1.00 87.62 117 ALA A O 1
ATOM 927 N N . LEU A 1 118 ? 4.506 4.473 -30.242 1.00 86.62 118 LEU A N 1
ATOM 928 C CA . LEU A 1 118 ? 4.739 3.024 -30.270 1.00 86.62 118 LEU A CA 1
ATOM 929 C C . LEU A 1 118 ? 6.090 2.601 -29.677 1.00 86.62 118 LEU A C 1
ATOM 931 O O . LEU A 1 118 ? 6.348 1.407 -29.543 1.00 86.62 118 LEU A O 1
ATOM 935 N N . GLU A 1 119 ? 6.952 3.540 -29.286 1.00 84.00 119 GLU A N 1
ATOM 936 C CA . GLU A 1 119 ? 8.288 3.239 -28.766 1.00 84.00 119 GLU A CA 1
ATOM 937 C C . GLU A 1 119 ? 8.257 2.302 -27.552 1.00 84.00 119 GLU A C 1
ATOM 939 O O . GLU A 1 119 ? 9.088 1.396 -27.449 1.00 84.00 119 GLU A O 1
ATOM 944 N N . LYS A 1 120 ? 7.250 2.457 -26.683 1.00 83.50 120 LYS A N 1
ATOM 945 C CA . LYS A 1 120 ? 7.047 1.603 -25.504 1.00 83.50 120 LYS A CA 1
ATOM 946 C C . LYS A 1 120 ? 6.827 0.130 -25.852 1.00 83.50 120 LYS A C 1
ATOM 948 O O . LYS A 1 120 ? 7.160 -0.722 -25.040 1.00 83.50 120 LYS A O 1
ATOM 953 N N . LEU A 1 121 ? 6.328 -0.187 -27.050 1.00 85.31 121 LEU A N 1
ATOM 954 C CA . LEU A 1 121 ? 6.134 -1.574 -27.494 1.00 85.31 121 LEU A CA 1
ATOM 955 C C . LEU A 1 121 ? 7.457 -2.297 -27.787 1.00 85.31 121 LEU A C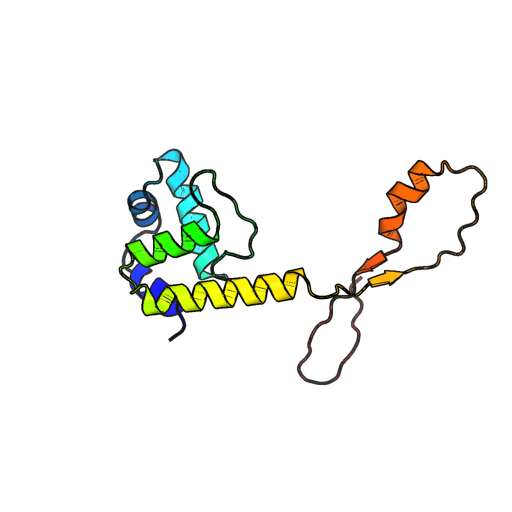 1
ATOM 957 O O . LEU A 1 121 ? 7.475 -3.520 -27.872 1.00 85.31 121 LEU A O 1
ATOM 961 N N . ARG A 1 122 ? 8.568 -1.560 -27.929 1.00 84.31 122 ARG A N 1
ATOM 962 C CA . ARG A 1 122 ? 9.912 -2.134 -28.109 1.00 84.31 122 ARG A CA 1
ATOM 963 C C . ARG A 1 122 ? 10.621 -2.427 -26.788 1.00 84.31 122 ARG A C 1
ATOM 965 O O . ARG A 1 122 ? 11.737 -2.938 -26.811 1.00 84.31 122 ARG A O 1
ATOM 972 N N . GLN A 1 123 ? 10.006 -2.083 -25.658 1.00 86.94 123 GLN A N 1
ATOM 973 C CA . GLN A 1 123 ? 10.544 -2.330 -24.326 1.00 86.94 123 GLN A CA 1
ATOM 974 C C . GLN A 1 123 ? 9.835 -3.544 -23.729 1.00 86.94 123 GLN A C 1
ATOM 976 O O . GLN A 1 123 ? 8.658 -3.477 -23.380 1.00 86.94 123 GLN A O 1
ATOM 981 N N . LEU A 1 124 ? 10.551 -4.661 -23.612 1.00 85.81 124 LEU A N 1
ATOM 982 C CA . LEU A 1 124 ? 10.039 -5.860 -22.954 1.00 85.81 124 LEU A CA 1
ATOM 983 C C . LEU A 1 124 ? 10.444 -5.824 -21.476 1.00 85.81 124 LEU A C 1
ATOM 985 O O . LEU A 1 124 ? 11.645 -5.887 -21.191 1.00 85.81 124 LEU A O 1
ATOM 989 N N . PRO A 1 125 ? 9.494 -5.707 -20.529 1.00 83.50 125 PRO A N 1
ATOM 990 C CA . PRO A 1 125 ? 9.823 -5.714 -19.111 1.00 83.50 125 PRO A CA 1
ATOM 991 C C . PRO A 1 125 ? 10.333 -7.099 -18.707 1.00 83.50 125 PRO A C 1
ATOM 993 O O . PRO A 1 125 ? 9.696 -8.114 -18.990 1.00 83.50 125 PRO A O 1
ATOM 996 N N . LEU A 1 126 ? 11.472 -7.144 -18.020 1.00 81.00 126 LEU A N 1
ATOM 997 C CA . LEU A 1 126 ? 11.962 -8.376 -17.420 1.00 81.00 126 LEU A CA 1
ATOM 998 C C . LEU A 1 126 ? 11.367 -8.519 -16.021 1.00 81.00 126 LEU A C 1
ATOM 1000 O O . LEU A 1 126 ? 11.492 -7.629 -15.179 1.00 81.00 126 LEU A O 1
ATOM 1004 N N . THR A 1 127 ? 10.726 -9.657 -15.770 1.00 73.62 127 THR A N 1
ATOM 1005 C CA . THR A 1 127 ? 10.340 -10.052 -14.413 1.00 73.62 127 THR A CA 1
ATOM 1006 C C . THR A 1 127 ? 11.468 -10.908 -13.861 1.00 73.62 127 THR A C 1
ATOM 1008 O O . THR A 1 127 ? 11.703 -12.004 -14.364 1.00 73.62 127 THR A O 1
ATOM 1011 N N . ILE A 1 128 ? 12.196 -10.405 -12.863 1.00 64.88 128 ILE A N 1
ATOM 1012 C CA . ILE A 1 128 ? 13.167 -11.228 -12.139 1.00 64.88 128 ILE A CA 1
ATOM 1013 C C . ILE A 1 128 ? 12.356 -12.118 -11.200 1.00 64.88 128 ILE A C 1
ATOM 1015 O O . ILE A 1 128 ? 11.827 -11.642 -10.197 1.00 64.88 128 ILE A O 1
ATOM 1019 N N . VAL A 1 129 ? 12.208 -13.392 -11.554 1.00 64.56 129 VAL A N 1
ATOM 1020 C CA . VAL A 1 129 ? 11.694 -14.401 -10.628 1.00 64.56 129 VAL A CA 1
ATOM 1021 C C . VAL A 1 129 ? 12.897 -14.874 -9.824 1.00 64.56 129 VAL A C 1
ATOM 1023 O O . VAL A 1 129 ? 13.816 -15.472 -10.379 1.00 64.56 129 VAL A O 1
ATOM 1026 N N . ALA A 1 130 ? 12.942 -14.528 -8.540 1.00 49.34 130 ALA A N 1
ATOM 1027 C CA . ALA A 1 130 ? 13.915 -15.103 -7.625 1.00 49.34 130 ALA A CA 1
ATOM 1028 C C . ALA A 1 130 ? 13.459 -16.535 -7.304 1.00 49.34 130 ALA A C 1
ATOM 1030 O O . ALA A 1 130 ? 12.713 -16.748 -6.353 1.00 49.34 130 ALA A O 1
ATOM 1031 N N . GLU A 1 131 ? 13.832 -17.500 -8.145 1.00 42.69 131 GLU A N 1
ATOM 1032 C CA . GLU A 1 131 ? 13.801 -18.909 -7.753 1.00 42.69 131 GLU A CA 1
ATOM 1033 C C . GLU A 1 131 ? 15.001 -19.173 -6.843 1.00 42.69 131 GLU A C 1
ATOM 1035 O O . GLU A 1 131 ? 16.142 -18.860 -7.180 1.00 42.69 131 GLU A O 1
ATOM 1040 N N . GLU A 1 132 ? 14.727 -19.712 -5.657 1.00 47.84 132 GLU A N 1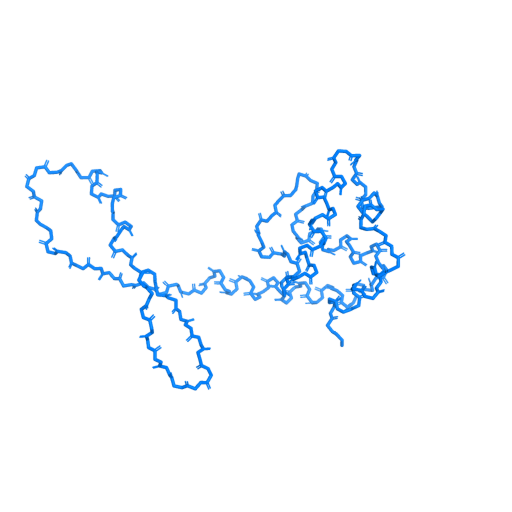
ATOM 1041 C CA . GLU A 1 132 ? 15.708 -19.945 -4.592 1.00 47.84 132 GLU A CA 1
ATOM 1042 C C . GLU A 1 132 ? 16.703 -21.078 -4.912 1.00 47.84 132 GLU A C 1
ATOM 1044 O O . GLU A 1 132 ? 17.512 -21.429 -4.067 1.00 47.84 132 GLU A O 1
ATOM 1049 N N . ASN A 1 133 ? 16.698 -21.631 -6.127 1.00 46.88 133 ASN A N 1
ATOM 1050 C CA . ASN A 1 133 ? 17.765 -22.473 -6.660 1.00 46.88 133 ASN A CA 1
ATOM 1051 C C . ASN A 1 133 ? 17.780 -22.355 -8.191 1.00 46.88 133 ASN A C 1
ATOM 1053 O O . ASN A 1 133 ? 16.762 -22.580 -8.834 1.00 46.88 133 ASN A O 1
ATOM 1057 N N . ASP A 1 134 ? 18.946 -22.015 -8.738 1.00 44.09 134 ASP A N 1
ATOM 1058 C CA . ASP A 1 134 ? 19.280 -21.922 -10.164 1.00 44.09 134 ASP A CA 1
ATOM 1059 C C . ASP A 1 134 ? 18.468 -20.931 -11.014 1.00 44.09 134 ASP A C 1
ATOM 1061 O O . ASP A 1 134 ? 17.394 -21.206 -11.546 1.00 44.09 134 ASP A O 1
ATOM 1065 N N . ALA A 1 135 ? 19.084 -19.760 -11.220 1.00 42.69 135 ALA A N 1
ATOM 1066 C CA . ALA A 1 135 ? 18.640 -18.696 -12.110 1.00 42.69 135 ALA A CA 1
ATOM 1067 C C . ALA A 1 135 ? 18.350 -19.210 -13.532 1.00 42.69 135 ALA A C 1
ATOM 1069 O O . ALA A 1 135 ? 19.225 -19.237 -14.399 1.00 42.69 135 ALA A O 1
ATOM 1070 N N . THR A 1 136 ? 17.089 -19.553 -13.785 1.00 46.09 136 THR A N 1
ATOM 1071 C CA . THR A 1 136 ? 16.603 -19.943 -15.106 1.00 46.09 136 THR A CA 1
ATOM 1072 C C . THR A 1 136 ? 15.640 -18.877 -15.615 1.00 46.09 136 THR A C 1
ATOM 1074 O O . THR A 1 136 ? 14.596 -18.601 -15.030 1.00 46.09 136 THR A O 1
ATOM 1077 N N . ILE A 1 137 ? 16.005 -18.223 -16.720 1.00 45.09 137 ILE A N 1
ATOM 1078 C CA . ILE A 1 137 ? 15.191 -17.179 -17.352 1.00 45.09 137 ILE A CA 1
ATOM 1079 C C . ILE A 1 137 ? 13.985 -17.848 -18.024 1.00 45.09 137 ILE A C 1
ATOM 1081 O O . ILE A 1 137 ? 14.114 -18.417 -19.109 1.00 45.09 137 ILE A O 1
ATOM 1085 N N . VAL A 1 138 ? 12.803 -17.762 -17.411 1.00 53.19 138 VAL A N 1
ATOM 1086 C CA . VAL A 1 138 ? 11.559 -18.278 -18.002 1.00 53.19 138 VAL A CA 1
ATOM 1087 C C . VAL A 1 138 ? 10.819 -17.167 -18.755 1.00 53.19 138 VAL A C 1
ATOM 1089 O O . VAL A 1 138 ? 10.458 -16.131 -18.197 1.00 53.19 138 VAL A O 1
ATOM 1092 N N . LYS A 1 139 ? 10.571 -17.401 -20.051 1.00 41.03 139 LYS A N 1
ATOM 1093 C CA . LYS A 1 139 ? 9.667 -16.601 -20.893 1.00 41.03 139 LYS A CA 1
ATOM 1094 C C . LYS A 1 139 ? 8.216 -16.897 -20.516 1.00 41.03 139 LYS A C 1
ATOM 1096 O O . LYS A 1 139 ? 7.841 -18.064 -20.445 1.00 41.03 139 LYS A O 1
ATOM 1101 N N . LYS A 1 140 ? 7.377 -15.867 -20.396 1.00 43.22 140 LYS A N 1
ATOM 1102 C CA . LYS A 1 140 ? 5.920 -16.048 -20.446 1.00 43.22 140 LYS A CA 1
ATOM 1103 C C . LYS A 1 140 ? 5.405 -15.583 -21.809 1.00 43.22 140 LYS A C 1
ATOM 1105 O O . LYS A 1 140 ? 5.767 -14.492 -22.247 1.00 43.22 140 LYS A O 1
ATOM 1110 N N . ALA A 1 141 ? 4.672 -16.477 -22.472 1.00 39.53 141 ALA A N 1
ATOM 1111 C CA . ALA A 1 141 ? 3.973 -16.254 -23.737 1.00 39.53 141 ALA A CA 1
ATOM 1112 C C . ALA A 1 141 ? 2.762 -15.330 -23.559 1.00 39.53 141 ALA A C 1
ATOM 1114 O O . ALA A 1 141 ? 2.210 -15.305 -22.431 1.00 39.53 141 ALA A O 1
#

Secondary structure (DSSP, 8-state):
--HHHHHHHHHTTS-HHHHHHHTT--TTTHHHHHHHHHHHHH-TTTTGGG----SS--HHHHHHHHHHHTT--HHHHHHHHHHHHHHHHHHHHS---EEE-------SS--HHHHHHHGGGGEEE------SSS-------

Radius of gyration: 21.95 Å; chains: 1; bounding box: 43×34×66 Å

pLDDT: mean 79.44, std 12.08, range [39.53, 90.88]

Sequence (141 aa):
MKLQEQIELKLAHTPLTDIAAMMGYGKNGRHKAALRIADLMKSDDLGIGSGSYDFKYSAVEFAEQLCKLLAIPATEYMPAIEQIKKELQIRSRAYKPWLFVDTNFKRTSQPVFVLAALEKLRQLPLTIVAEENDATIVKKA

=== Feature glossary ===
Reading guide. The protein is described through the following features:

Foldseek 3Di. A 3Di character summarizes, for each residue, the relative orientation of the Cα frame of its nearest spatial neighbor. Because it encodes fold topology rather than chemistry, 3Di alignments detect remote structural similarity that sequence alignment misses.

Contact-map, Ramachandran, and PAE plots. Plot images: a contact map (which residues are close in 3D, as an N×N binary image), a Ramachandran scatter (backbone torsion angles, revealing secondary-structure composition at a glance), and — for AlphaFold structures — a PAE heatmap (pairwise prediction confidence).

Radius of gyration, Cα contacts, bounding box. Radius of gyration (Rg) is the root-mean-square distance of Cα atoms from their centroid — a single number for overall size and compactness. A globular domain of N residues has Rg ≈ 2.2·N^0.38 Å; an extended or disordered chain has a much larger Rg. The Cα contact count is the number of residue pairs whose Cα atoms are within 8 Å and are more than four positions apart in sequence — a standard proxy for tertiary packing density. The bounding box is the smallest axis-aligned box enclosing all Cα atoms.

Secondary structure (8-state, DSSP). Eight-state secondary structure (DSSP): H is the canonical α-helix, G the tighter 3₁₀-helix, I the wider π-helix; E/B are β-structure, T and S are turns and bends, and '-' is everything else. DSSP derives these from the pattern of main-chain N–H···O=C hydrogen bonds, not from the sequence.

B-factor. B-factor (Debye–Waller factor) reflects atomic displacement in the crystal lattice. It is an experimental observable (units Å²), not a prediction; low values mean the atom is pinned down, high values mean it moves or is heterogeneous across the crystal.

pLDDT. pLDDT is the predicted lDDT-Cα score: AlphaFold's confidence that the local environment of each residue (all inter-atomic distances within 15 Å) is correctly placed. It is a per-residue number between 0 and 100, with higher meaning more reliable.

Nearest PDB structures. Nearest PDB neighbors are the top structural matches found by Foldseek when searching this structure against the entire Protein Data Bank. Each hit reports a TM-score (0 to 1; >0.5 almost always implies the same fold) and an E-value. These are *structural* homologs — they may share no detectable sequence similarity.

Solvent-accessible surface area. Accessible surface area quantifies burial. A residue with SASA near zero is packed into the hydrophobic core; one with SASA >100 Å² sits on the surface. Computed here via the Shrake–Rupley numerical algorithm with a 1.4 Å probe.

Rendered structure images. Structure images are PyMOL renders from six orthogonal camera directions. Cartoon representation draws helices as coils and strands as arrows; sticks shows the backbone as bonds; surface shows the solvent-excluded envelope. Rainbow coloring maps sequence position to hue (blue→red, N→C); chain coloring assigns a distinct color per polypeptide.

Backbone torsions (φ/ψ). φ (phi) and ψ (psi) are the two rotatable backbone dihedrals per residue: φ is the C(i-1)–N–Cα–C torsion, ψ is the N–Cα–C–N(i+1) torsion, both in degrees on (−180°, 180°]. α-helical residues cluster near (−60°, −45°); β-strand residues near (−120°, +130°). A Ramachandran plot is simply a scatter of (φ, ψ) for every residue.

Predicted aligned error. Predicted Aligned Error (PAE) is an AlphaFold confidence matrix: entry (i, j) is the expected error in the position of residue j, in ångströms, when the prediction is superimposed on the true structure at residue i. Low PAE within a block of residues means that block is internally rigid and well-predicted; high PAE between two blocks means their relative placement is uncertain even if each block individually is confident.

mmCIF coordinates. Structure coordinates are given as an mmCIF _atom_site loop: one row per atom with element, residue name, chain id, sequence number, and x/y/z position in Å. Only the four main-chain atoms per residue are included here; side chains are omitted to keep the record compact.

InterPro / GO / CATH / organism. Database cross-references. InterPro integrates a dozen domain/family signature databases into unified entries with residue-range hits. GO terms attach function/process/location labels with evidence codes. CATH codes position the fold in a four-level structural taxonomy. Organism is the NCBI-taxonomy species name.

Secondary structure (3-state, P-SEA). SS3 is a coarse helix/strand/coil call (letters a/b/c) made by the P-SEA algorithm from inter-Cα distances and dihedrals. It is less detailed than DSSP but needs only Cα positions.

Sequence. Sequence gives the chain of amino acids in standard one-letter code (A=alanine, C=cysteine, …, Y=tyrosine), read N→C. It is the only feature that is directly encoded by the gene; all structural features are derived from the folded form of this sequence.